Protein AF-A0A660RSE5-F1 (afdb_monomer_lite)

pLDDT: mean 87.35, std 15.1, range [42.31, 98.38]

Structure (mmCIF, N/CA/C/O backbone):
data_AF-A0A660RSE5-F1
#
_entry.id   AF-A0A660RSE5-F1
#
loop_
_atom_site.group_PDB
_atom_site.id
_atom_site.type_symbol
_atom_site.label_atom_id
_atom_site.label_alt_id
_atom_site.label_comp_id
_atom_site.label_asym_id
_atom_site.label_entity_id
_atom_site.label_seq_id
_atom_site.pdbx_PDB_ins_code
_atom_site.Cartn_x
_atom_site.Cartn_y
_atom_site.Cartn_z
_atom_site.occupancy
_atom_site.B_iso_or_equiv
_atom_site.auth_seq_id
_atom_site.auth_comp_id
_atom_site.auth_asym_id
_atom_site.auth_atom_id
_atom_site.pdbx_PDB_model_num
ATOM 1 N N . MET A 1 1 ? 10.593 19.490 15.662 1.00 42.31 1 MET A N 1
ATOM 2 C CA . MET A 1 1 ? 10.364 19.143 14.241 1.00 42.31 1 MET A CA 1
ATOM 3 C C . MET A 1 1 ? 9.464 17.912 14.202 1.00 42.31 1 MET A C 1
ATOM 5 O O . MET A 1 1 ? 9.892 16.876 14.690 1.00 42.31 1 MET A O 1
ATOM 9 N N . LYS A 1 2 ? 8.204 18.006 13.747 1.00 52.62 2 LYS A N 1
ATOM 10 C CA . LYS A 1 2 ? 7.375 16.798 13.558 1.00 52.62 2 LYS A CA 1
ATOM 11 C C . LYS A 1 2 ? 7.971 16.015 12.385 1.00 52.62 2 LYS A C 1
ATOM 13 O O . LYS A 1 2 ? 8.063 16.561 11.292 1.00 52.62 2 LYS A O 1
ATOM 18 N N . SER A 1 3 ? 8.421 14.787 12.638 1.00 64.69 3 SER A N 1
ATOM 19 C CA . SER A 1 3 ? 8.895 13.870 11.596 1.00 64.69 3 SER A CA 1
ATOM 20 C C . SER A 1 3 ? 7.813 13.704 10.521 1.00 64.69 3 SER A C 1
ATOM 22 O O . SER A 1 3 ? 6.642 13.491 10.852 1.00 64.69 3 SER A O 1
ATOM 24 N N . LEU A 1 4 ? 8.188 13.842 9.246 1.00 78.38 4 LEU A N 1
ATOM 25 C CA . LEU A 1 4 ? 7.308 13.557 8.113 1.00 78.38 4 LEU A CA 1
ATOM 26 C C . LEU A 1 4 ? 7.033 12.051 8.085 1.00 78.38 4 LEU A C 1
ATOM 28 O O . LEU A 1 4 ? 7.893 11.259 7.712 1.00 78.38 4 LEU A O 1
ATOM 32 N N . LYS A 1 5 ? 5.823 11.665 8.489 1.00 83.12 5 LYS A N 1
ATOM 33 C CA . LYS A 1 5 ? 5.354 10.278 8.445 1.00 83.12 5 LYS A CA 1
ATOM 34 C C . LYS A 1 5 ? 5.165 9.848 6.990 1.00 83.12 5 LYS A C 1
ATOM 36 O O . LYS A 1 5 ? 4.399 10.489 6.269 1.00 83.12 5 LYS A O 1
ATOM 41 N N . ARG A 1 6 ? 5.826 8.772 6.554 1.00 90.06 6 ARG A N 1
ATOM 42 C CA . ARG A 1 6 ? 5.631 8.204 5.212 1.00 90.06 6 ARG A CA 1
ATOM 43 C C . ARG A 1 6 ? 4.677 7.023 5.277 1.00 90.06 6 ARG A C 1
ATOM 45 O O . ARG A 1 6 ? 4.570 6.335 6.286 1.00 90.06 6 ARG A O 1
ATOM 52 N N . ILE A 1 7 ? 4.021 6.736 4.157 1.00 90.81 7 ILE A N 1
ATOM 53 C CA . ILE A 1 7 ? 3.036 5.649 4.068 1.00 90.81 7 ILE A CA 1
ATOM 54 C C . ILE A 1 7 ? 3.626 4.260 4.361 1.00 90.81 7 ILE A C 1
ATOM 56 O O . ILE A 1 7 ? 2.915 3.377 4.823 1.00 90.81 7 ILE A O 1
ATOM 60 N N . PHE A 1 8 ? 4.924 4.052 4.129 1.00 92.19 8 PHE A N 1
ATOM 61 C CA . PHE A 1 8 ? 5.590 2.785 4.445 1.00 92.19 8 PHE A CA 1
ATOM 62 C C . PHE A 1 8 ? 6.058 2.664 5.893 1.00 92.19 8 PHE A C 1
ATOM 64 O O . PHE A 1 8 ? 6.440 1.561 6.268 1.00 92.19 8 PHE A O 1
ATOM 71 N N . ASP A 1 9 ? 5.994 3.747 6.671 1.00 93.00 9 ASP A N 1
ATOM 72 C CA . ASP A 1 9 ? 6.241 3.730 8.117 1.00 93.00 9 ASP A CA 1
ATOM 73 C C . ASP A 1 9 ? 4.949 3.329 8.881 1.00 93.00 9 ASP A C 1
ATOM 75 O O . ASP A 1 9 ? 4.870 3.369 10.103 1.00 93.00 9 ASP A O 1
ATOM 79 N N . P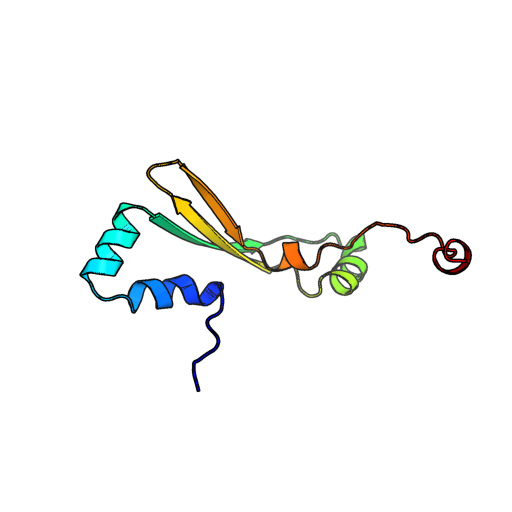HE A 1 10 ? 3.875 2.977 8.157 1.00 93.50 10 PHE A N 1
ATOM 80 C CA . PHE A 1 10 ? 2.571 2.617 8.720 1.00 93.50 10 PHE A CA 1
ATOM 81 C C . PHE A 1 10 ? 2.608 1.501 9.781 1.00 93.50 10 PHE A C 1
ATOM 83 O O . PHE A 1 10 ? 1.903 1.650 10.779 1.00 93.50 10 PHE A O 1
ATOM 90 N N . PRO A 1 11 ? 3.392 0.412 9.635 1.00 92.94 11 PRO A N 1
ATOM 91 C CA . PRO A 1 11 ? 3.506 -0.594 10.690 1.00 92.94 11 PRO A CA 1
ATOM 92 C C . PRO A 1 11 ? 3.996 -0.001 12.014 1.00 92.94 11 PRO A C 1
ATOM 94 O O . PRO A 1 11 ? 3.421 -0.273 13.066 1.00 92.94 11 PRO A O 1
ATOM 97 N N . GLU A 1 12 ? 5.025 0.842 11.959 1.00 94.62 12 GLU A N 1
ATOM 98 C CA . GLU A 1 12 ? 5.593 1.528 13.115 1.00 94.62 12 GLU A CA 1
ATOM 99 C C . GLU A 1 12 ? 4.559 2.477 13.724 1.00 94.62 12 GLU A C 1
ATOM 101 O O . GLU A 1 12 ? 4.325 2.442 14.929 1.00 94.62 12 GLU A O 1
ATOM 106 N N . LEU A 1 13 ? 3.841 3.228 12.884 1.00 93.88 13 LEU A N 1
ATOM 107 C CA . LEU A 1 13 ? 2.775 4.126 13.328 1.00 93.88 13 LEU A CA 1
ATOM 108 C C . LEU A 1 13 ? 1.639 3.403 14.055 1.00 93.88 13 LEU A C 1
ATOM 110 O O . LEU A 1 13 ? 1.097 3.953 15.009 1.00 93.88 13 LEU A O 1
ATOM 114 N N . VAL A 1 14 ? 1.264 2.197 13.616 1.00 94.50 14 VAL A N 1
ATOM 115 C CA . VAL A 1 14 ? 0.253 1.377 14.303 1.00 94.50 14 VAL A CA 1
ATOM 116 C C . VAL A 1 14 ? 0.800 0.833 15.623 1.00 94.50 14 VAL A C 1
ATOM 118 O O . VAL A 1 14 ? 0.067 0.778 16.610 1.00 94.50 14 VAL A O 1
ATOM 121 N N . ASN A 1 15 ? 2.077 0.452 15.670 1.00 93.69 15 ASN A N 1
ATOM 122 C CA . ASN A 1 15 ? 2.712 -0.061 16.885 1.00 93.69 15 ASN A CA 1
ATOM 123 C C . ASN A 1 15 ? 2.885 1.018 17.965 1.00 93.69 15 ASN A C 1
ATOM 125 O O . ASN A 1 15 ? 2.706 0.717 19.145 1.00 93.69 15 ASN A O 1
ATOM 129 N N . GLU A 1 16 ? 3.171 2.258 17.562 1.00 95.81 16 GLU A N 1
ATOM 130 C CA . GLU A 1 16 ? 3.283 3.440 18.430 1.00 95.81 16 GLU A CA 1
ATOM 131 C C . GLU A 1 16 ? 1.942 3.909 19.018 1.00 95.81 16 GLU A C 1
ATOM 133 O O . GLU A 1 16 ? 1.932 4.731 19.938 1.00 95.81 16 GLU A O 1
ATOM 138 N N . LEU A 1 17 ? 0.804 3.413 18.514 1.00 96.31 17 LEU A N 1
ATOM 139 C CA . LEU A 1 17 ? -0.498 3.720 19.103 1.00 96.31 17 LEU A CA 1
ATOM 140 C C . LEU A 1 17 ? -0.567 3.203 20.548 1.00 96.31 17 LEU A C 1
ATOM 142 O O . LEU A 1 17 ? -0.076 2.100 20.832 1.00 96.31 17 LEU A O 1
ATOM 146 N N . PRO A 1 18 ? -1.243 3.934 21.455 1.00 97.88 18 PRO A N 1
ATOM 147 C CA . PRO A 1 18 ? -1.546 3.384 22.761 1.00 97.88 18 PRO A CA 1
ATOM 148 C C . PRO A 1 18 ? -2.399 2.119 22.612 1.00 97.88 18 PRO A C 1
ATOM 150 O O . PRO A 1 18 ? -3.079 1.894 21.606 1.00 97.88 18 PRO A O 1
ATOM 153 N N . GLU A 1 19 ? -2.314 1.239 23.607 1.00 97.62 19 GLU A N 1
ATOM 154 C CA . GLU A 1 19 ? -2.823 -0.130 23.500 1.00 97.62 19 GLU A CA 1
ATOM 155 C C . GLU A 1 19 ? -4.307 -0.186 23.112 1.00 97.62 19 GLU A C 1
ATOM 157 O O . GLU A 1 19 ? -4.701 -0.986 22.261 1.00 97.62 19 GLU A O 1
ATOM 162 N N . LYS A 1 20 ? -5.125 0.701 23.685 1.00 97.94 20 LYS A N 1
ATOM 163 C CA . LYS A 1 20 ? -6.562 0.774 23.413 1.00 97.94 20 LYS A CA 1
ATOM 164 C C . LYS A 1 20 ? -6.844 1.101 21.945 1.00 97.94 20 LYS A C 1
ATOM 166 O O . LYS A 1 20 ? -7.668 0.436 21.316 1.00 97.94 20 LYS A O 1
ATOM 171 N N . GLU A 1 21 ? -6.163 2.096 21.390 1.00 98.00 21 GLU A N 1
ATOM 172 C CA . GLU A 1 21 ? -6.293 2.520 19.998 1.00 98.00 21 GLU A CA 1
ATOM 173 C C . GLU A 1 21 ? -5.744 1.462 19.044 1.00 98.00 21 GLU A C 1
ATOM 175 O O . GLU A 1 21 ? -6.383 1.161 18.035 1.00 98.00 21 GLU A O 1
ATOM 180 N N . ARG A 1 22 ? -4.605 0.843 19.376 1.00 97.56 22 ARG A N 1
ATOM 181 C CA . ARG A 1 22 ? -4.033 -0.253 18.586 1.00 97.56 22 ARG A CA 1
ATOM 182 C C . ARG A 1 22 ? -4.988 -1.442 18.522 1.00 97.56 22 ARG A C 1
ATOM 184 O O . ARG A 1 22 ? -5.220 -1.970 17.439 1.00 97.56 22 ARG A O 1
ATOM 191 N N . ASN A 1 23 ? -5.593 -1.821 19.647 1.00 97.38 23 ASN A N 1
ATOM 192 C CA . ASN A 1 23 ? -6.585 -2.897 19.713 1.00 97.38 23 ASN A CA 1
ATOM 193 C C . ASN A 1 23 ? -7.856 -2.560 18.921 1.00 97.38 23 ASN A C 1
ATOM 195 O O . ASN A 1 23 ? -8.415 -3.423 18.241 1.00 97.38 23 ASN A O 1
ATOM 199 N N . LEU A 1 24 ? -8.315 -1.305 18.966 1.00 97.44 24 LEU A N 1
ATOM 200 C CA . LEU A 1 24 ? -9.442 -0.858 18.147 1.00 97.44 24 LEU A CA 1
ATOM 201 C C . LEU A 1 24 ? -9.104 -0.933 16.651 1.00 97.44 24 LEU A C 1
ATOM 203 O O . LEU A 1 24 ? -9.896 -1.457 15.865 1.00 97.44 24 LEU A O 1
ATOM 207 N N . PHE A 1 25 ? -7.916 -0.461 16.268 1.00 97.38 25 PHE A N 1
ATOM 208 C CA . PHE A 1 25 ? -7.436 -0.513 14.893 1.00 97.38 25 PHE A CA 1
ATOM 209 C C . PHE A 1 25 ? -7.360 -1.954 14.388 1.00 97.38 25 PHE A C 1
ATOM 211 O O . PHE A 1 25 ? -7.985 -2.267 13.379 1.00 97.38 25 PHE A O 1
ATOM 218 N N . THR A 1 26 ? -6.673 -2.853 15.099 1.00 96.31 26 THR A N 1
ATOM 219 C CA . THR A 1 26 ? -6.500 -4.252 14.671 1.00 96.31 26 THR A CA 1
ATOM 220 C C . THR A 1 26 ? -7.801 -5.049 14.701 1.00 96.31 26 THR A C 1
ATOM 222 O O . THR A 1 26 ? -7.898 -6.080 14.037 1.00 96.31 26 THR A O 1
ATOM 225 N N . ARG A 1 27 ? -8.843 -4.592 15.409 1.00 97.31 27 ARG A N 1
ATOM 226 C CA . ARG A 1 27 ? -10.188 -5.185 15.347 1.00 97.31 27 ARG A CA 1
ATOM 227 C C . ARG A 1 27 ? -10.903 -4.879 14.030 1.00 97.31 27 ARG A C 1
ATOM 229 O O . ARG A 1 27 ? -11.566 -5.770 13.505 1.00 97.31 27 ARG A O 1
ATOM 236 N N . ILE A 1 28 ? -10.743 -3.671 13.490 1.00 97.94 28 ILE A N 1
ATOM 237 C CA . ILE A 1 28 ? -11.449 -3.201 12.284 1.00 97.94 28 ILE A CA 1
ATOM 238 C C . ILE A 1 28 ? -10.601 -3.402 11.027 1.00 97.94 28 ILE A C 1
ATOM 240 O O . ILE A 1 28 ? -11.114 -3.837 10.001 1.00 97.94 28 ILE A O 1
ATOM 244 N N . TYR A 1 29 ? -9.303 -3.139 11.107 1.00 98.00 29 TYR A N 1
ATOM 245 C CA . TYR A 1 29 ? -8.394 -3.134 9.972 1.00 98.00 29 TYR A CA 1
ATOM 246 C C . TYR A 1 29 ? -7.364 -4.257 10.055 1.00 98.00 29 TYR A C 1
ATOM 248 O O . TYR A 1 29 ? -6.986 -4.728 11.127 1.00 98.00 29 TYR A O 1
ATOM 256 N N . ASN A 1 30 ? -6.903 -4.679 8.885 1.00 97.12 30 ASN A N 1
ATOM 257 C CA . ASN A 1 30 ? -5.688 -5.457 8.701 1.00 97.12 30 ASN A CA 1
ATOM 258 C C . ASN A 1 30 ? -4.819 -4.753 7.655 1.00 97.12 30 ASN A C 1
ATOM 260 O O . ASN A 1 30 ? -5.339 -4.034 6.801 1.00 97.12 30 ASN A O 1
ATOM 264 N N . PHE A 1 31 ? -3.511 -4.969 7.682 1.00 97.12 31 PHE A N 1
ATOM 265 C CA . PHE A 1 31 ? -2.627 -4.484 6.633 1.00 97.12 31 PHE A CA 1
ATOM 266 C C . PHE A 1 31 ? -1.500 -5.474 6.372 1.00 97.12 31 PHE A C 1
ATOM 268 O O . PHE A 1 31 ? -1.160 -6.295 7.219 1.00 97.12 31 PHE A O 1
ATOM 275 N N . TYR A 1 32 ? -0.903 -5.376 5.191 1.00 96.31 32 TYR A N 1
ATOM 276 C CA . TYR A 1 32 ? 0.341 -6.068 4.888 1.00 96.31 32 TYR A CA 1
ATOM 277 C C . TYR A 1 32 ? 1.220 -5.219 3.980 1.00 96.31 32 TYR A C 1
ATOM 279 O O . TYR A 1 32 ? 0.734 -4.388 3.205 1.00 96.31 32 TYR A O 1
ATOM 287 N N . ILE A 1 33 ? 2.524 -5.467 4.076 1.00 96.44 33 ILE A N 1
ATOM 288 C CA . ILE A 1 33 ? 3.530 -4.933 3.166 1.00 96.44 33 ILE A CA 1
ATOM 289 C C . ILE A 1 33 ? 4.102 -6.094 2.365 1.00 96.44 33 ILE A C 1
ATOM 291 O O . ILE A 1 33 ? 4.401 -7.150 2.914 1.00 96.44 33 ILE A O 1
ATOM 295 N N . MET A 1 34 ? 4.261 -5.888 1.064 1.00 95.69 34 MET A N 1
ATOM 296 C CA . MET A 1 34 ? 4.869 -6.851 0.157 1.00 95.69 34 MET A CA 1
ATOM 297 C C . MET A 1 34 ? 5.826 -6.133 -0.789 1.00 95.69 34 MET A C 1
ATOM 299 O O . MET A 1 34 ? 5.550 -5.011 -1.213 1.00 95.69 34 MET A O 1
ATOM 303 N N . THR A 1 35 ? 6.921 -6.796 -1.152 1.00 95.56 35 THR A N 1
ATOM 304 C CA . THR A 1 35 ? 7.791 -6.358 -2.246 1.00 95.56 35 THR A CA 1
ATOM 305 C C . THR A 1 35 ? 7.512 -7.223 -3.468 1.00 95.56 35 THR A C 1
ATOM 307 O O . THR A 1 35 ? 7.845 -8.406 -3.482 1.00 95.56 35 THR A O 1
ATOM 310 N N . GLY A 1 36 ? 6.868 -6.647 -4.482 1.00 93.94 36 GLY A N 1
ATOM 311 C CA . GLY A 1 36 ? 6.677 -7.291 -5.779 1.00 93.94 36 GLY A CA 1
ATOM 312 C C . GLY A 1 36 ? 7.948 -7.208 -6.618 1.00 93.94 36 GLY A C 1
ATOM 313 O O . GLY A 1 36 ? 8.648 -6.197 -6.567 1.00 93.94 36 GLY A O 1
ATOM 314 N N . LYS A 1 37 ? 8.227 -8.260 -7.393 1.00 95.06 37 LYS A N 1
ATOM 315 C CA . LYS A 1 37 ? 9.320 -8.292 -8.369 1.00 95.06 37 LYS A CA 1
ATOM 316 C C . LYS A 1 37 ? 8.758 -8.433 -9.778 1.00 95.06 37 LYS A C 1
ATOM 318 O O . LYS A 1 37 ? 7.913 -9.292 -10.021 1.00 95.06 37 LYS A O 1
ATOM 323 N N . LEU A 1 38 ? 9.227 -7.591 -10.685 1.00 93.56 38 LEU A N 1
ATOM 324 C CA . LEU A 1 38 ? 8.898 -7.592 -12.104 1.00 93.56 38 LEU A CA 1
ATOM 325 C C . LEU A 1 38 ? 10.198 -7.704 -12.895 1.00 93.56 38 LEU A C 1
ATOM 327 O O . LEU A 1 38 ? 11.112 -6.924 -12.666 1.00 93.56 38 LEU A O 1
ATOM 331 N N . GLN A 1 39 ? 10.260 -8.634 -13.842 1.00 95.12 39 GLN A N 1
ATOM 332 C CA . GLN A 1 39 ? 11.371 -8.725 -14.782 1.00 95.12 39 GLN A CA 1
ATOM 333 C C . GLN A 1 39 ? 11.011 -7.964 -16.058 1.00 95.12 39 GLN A C 1
ATOM 335 O O . GLN A 1 39 ? 10.080 -8.343 -16.771 1.00 95.12 39 GLN A O 1
ATOM 340 N N . ILE A 1 40 ? 11.744 -6.892 -16.353 1.00 95.25 40 ILE A N 1
ATOM 341 C CA . ILE A 1 40 ? 11.489 -6.073 -17.539 1.00 95.25 40 ILE A CA 1
ATOM 342 C C . ILE A 1 40 ? 12.201 -6.699 -18.751 1.00 95.25 40 ILE A C 1
ATOM 344 O O . ILE A 1 40 ? 13.408 -6.969 -18.685 1.00 95.25 40 ILE A O 1
ATOM 348 N N . PRO A 1 41 ? 11.501 -6.912 -19.885 1.00 96.25 41 PRO A N 1
ATOM 349 C CA . PRO A 1 41 ? 12.132 -7.364 -21.121 1.00 96.25 41 PRO A CA 1
ATOM 350 C C . PRO A 1 41 ? 13.285 -6.444 -21.532 1.00 96.25 41 PRO A C 1
ATOM 352 O O . PRO A 1 41 ? 13.179 -5.224 -21.415 1.00 96.25 41 PRO A O 1
ATOM 355 N N . ASN A 1 42 ? 14.375 -7.005 -22.065 1.00 95.50 42 ASN A N 1
ATOM 356 C CA . ASN A 1 42 ? 15.566 -6.221 -22.428 1.00 95.50 42 ASN A CA 1
ATOM 357 C C . ASN A 1 42 ? 15.248 -5.050 -23.371 1.00 95.50 42 ASN A C 1
ATOM 359 O O . ASN A 1 42 ? 15.813 -3.971 -23.216 1.00 95.50 42 ASN A O 1
ATOM 363 N N . THR A 1 43 ? 14.298 -5.239 -24.288 1.00 97.19 43 THR A N 1
ATOM 364 C CA . THR A 1 43 ? 13.826 -4.211 -25.227 1.00 97.19 43 THR A CA 1
ATOM 365 C C . THR A 1 43 ? 13.146 -3.019 -24.547 1.00 97.19 43 THR A C 1
ATOM 367 O O . THR A 1 43 ? 13.111 -1.937 -25.122 1.00 97.19 43 THR A O 1
ATOM 370 N N . LEU A 1 44 ? 12.633 -3.189 -23.324 1.00 95.31 44 LEU A N 1
ATOM 371 C CA . LEU A 1 44 ? 11.894 -2.167 -22.576 1.00 95.31 44 LEU A CA 1
ATOM 372 C C . LEU A 1 44 ? 12.683 -1.574 -21.404 1.00 95.31 44 LEU A C 1
ATOM 374 O O . LEU A 1 44 ? 12.229 -0.596 -20.814 1.00 95.31 44 LEU A O 1
ATOM 378 N N . LYS A 1 45 ? 13.862 -2.114 -21.062 1.00 94.44 45 LYS A N 1
ATOM 379 C CA . LYS A 1 45 ? 14.639 -1.675 -19.887 1.00 94.44 45 LYS A CA 1
ATOM 380 C C . LYS A 1 45 ? 14.961 -0.183 -19.905 1.00 94.44 45 LYS A C 1
ATOM 382 O O . LYS A 1 45 ? 14.755 0.489 -18.899 1.00 94.44 45 LYS A O 1
ATOM 387 N N . ASN A 1 46 ? 15.433 0.337 -21.039 1.00 94.31 46 ASN A N 1
ATOM 388 C CA . ASN A 1 46 ? 15.806 1.749 -21.155 1.00 94.31 46 ASN A CA 1
ATOM 389 C C . ASN A 1 46 ? 14.586 2.665 -21.014 1.00 94.31 46 ASN A C 1
ATOM 391 O O . ASN A 1 46 ? 14.611 3.588 -20.206 1.00 94.31 46 ASN A O 1
ATOM 395 N N . TRP A 1 47 ? 13.503 2.354 -21.730 1.00 92.25 47 TRP A N 1
ATOM 396 C CA . TRP A 1 47 ? 12.253 3.109 -21.650 1.00 92.25 47 TRP A CA 1
ATOM 397 C C . TRP A 1 47 ? 11.666 3.090 -20.231 1.00 92.25 47 TRP A C 1
ATOM 399 O O . TRP A 1 47 ? 11.319 4.133 -19.682 1.00 92.25 47 TRP A O 1
ATOM 409 N N . ALA A 1 48 ? 11.614 1.918 -19.592 1.00 92.56 48 ALA A N 1
ATOM 410 C CA . ALA A 1 48 ? 11.084 1.783 -18.240 1.00 92.56 48 ALA A CA 1
ATOM 411 C C . ALA A 1 48 ? 11.942 2.533 -17.211 1.00 92.56 48 ALA A C 1
ATOM 413 O O . ALA A 1 48 ? 11.398 3.194 -16.329 1.00 92.56 48 ALA A O 1
ATOM 414 N N . LYS A 1 49 ? 13.273 2.489 -17.349 1.00 92.00 49 LYS A N 1
ATOM 415 C CA . LYS A 1 49 ? 14.191 3.245 -16.490 1.00 92.00 49 LYS A CA 1
ATOM 416 C C . LYS A 1 49 ? 14.028 4.754 -16.668 1.00 92.00 49 LYS A C 1
ATOM 418 O O . LYS A 1 49 ? 14.041 5.468 -15.672 1.00 92.00 49 LYS A O 1
ATOM 423 N N . GLU A 1 50 ? 13.853 5.235 -17.896 1.00 90.81 50 GLU A N 1
ATOM 424 C CA . GLU A 1 50 ? 13.614 6.656 -18.169 1.00 90.81 50 GLU A CA 1
ATOM 425 C C . GLU A 1 50 ? 12.301 7.138 -17.537 1.00 90.81 50 GLU A C 1
ATOM 427 O O . GLU A 1 50 ? 12.273 8.181 -16.890 1.00 90.81 50 GLU A O 1
ATOM 432 N N . LYS A 1 51 ? 11.213 6.371 -17.685 1.00 88.56 51 LYS A N 1
ATOM 433 C CA . LYS A 1 51 ? 9.883 6.787 -17.209 1.00 88.56 51 LYS A CA 1
ATOM 434 C C . LYS A 1 51 ? 9.660 6.563 -15.719 1.00 88.56 51 LYS A C 1
ATOM 436 O O . LYS A 1 51 ? 9.024 7.383 -15.063 1.00 88.56 51 LYS A O 1
ATOM 441 N N . PHE A 1 52 ? 10.162 5.460 -15.180 1.00 89.81 52 PHE A N 1
ATOM 442 C CA . PHE A 1 52 ? 9.817 5.003 -13.836 1.00 89.81 52 PHE A CA 1
ATOM 443 C C . PHE A 1 52 ? 11.016 4.881 -12.892 1.00 89.81 52 PHE A C 1
ATOM 445 O O . PHE A 1 52 ? 10.828 4.686 -11.687 1.00 89.81 52 PHE A O 1
ATOM 452 N N . GLY A 1 53 ? 12.241 4.999 -13.408 1.00 89.88 53 GLY A N 1
ATOM 453 C CA . GLY A 1 53 ? 13.453 4.665 -12.670 1.00 89.88 53 GLY A CA 1
ATOM 454 C C . GLY A 1 53 ? 13.563 3.162 -12.407 1.00 89.88 53 GLY A C 1
ATOM 455 O O . GLY A 1 53 ? 13.106 2.325 -13.189 1.00 89.88 53 GLY A O 1
ATOM 456 N N . ASN A 1 54 ? 14.174 2.806 -11.278 1.00 89.38 54 ASN A N 1
ATOM 457 C CA . ASN A 1 54 ? 14.281 1.416 -10.840 1.00 89.38 54 ASN A CA 1
ATOM 458 C C . ASN A 1 54 ? 12.911 0.928 -10.336 1.00 89.38 54 ASN A C 1
ATOM 460 O O . ASN A 1 54 ? 12.537 1.203 -9.200 1.00 89.38 54 ASN A O 1
ATOM 464 N N . CYS A 1 55 ? 12.159 0.230 -11.193 1.00 93.06 55 CYS A N 1
ATOM 465 C CA . CYS A 1 55 ? 10.778 -0.200 -10.925 1.00 93.06 55 CYS A CA 1
ATOM 466 C C . CYS A 1 55 ? 10.571 -1.725 -10.897 1.00 93.06 55 CYS A C 1
ATOM 468 O O . CYS A 1 55 ? 9.439 -2.193 -10.749 1.00 93.06 55 CYS A O 1
ATOM 470 N N . GLU A 1 56 ? 11.646 -2.508 -11.028 1.00 94.75 56 GLU A N 1
ATOM 471 C CA . GLU A 1 56 ? 11.578 -3.973 -10.950 1.00 94.75 56 GLU A CA 1
ATOM 472 C C . GLU A 1 56 ? 11.220 -4.454 -9.541 1.00 94.75 56 GLU A C 1
ATOM 474 O O . GLU A 1 56 ? 10.474 -5.418 -9.406 1.00 94.75 56 GLU A O 1
ATOM 479 N N . GLU A 1 57 ? 11.670 -3.756 -8.49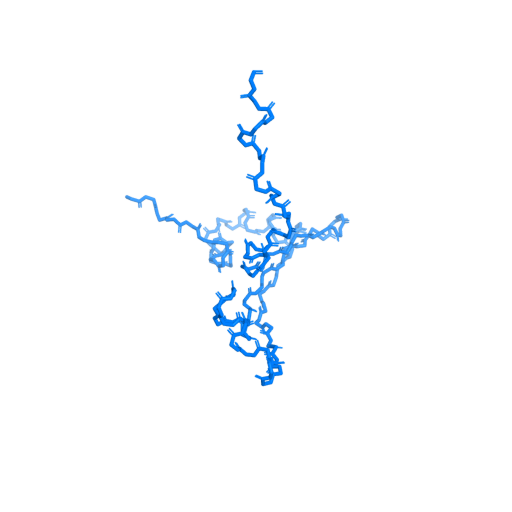6 1.00 95.19 57 GLU A N 1
ATOM 480 C CA . GLU A 1 57 ? 11.275 -4.023 -7.112 1.00 95.19 57 GLU A CA 1
ATOM 481 C C . GLU A 1 57 ? 10.300 -2.952 -6.621 1.00 95.19 57 GLU A C 1
ATOM 483 O O . GLU A 1 57 ? 10.598 -1.759 -6.629 1.00 95.19 57 GLU A O 1
ATOM 488 N N . GLN A 1 58 ? 9.111 -3.375 -6.196 1.00 93.94 58 GLN A N 1
ATOM 489 C CA . GLN A 1 58 ? 8.023 -2.470 -5.832 1.00 93.94 58 GLN A CA 1
ATOM 490 C C . GLN A 1 58 ? 7.536 -2.783 -4.428 1.00 93.94 58 GLN A C 1
ATOM 492 O O . GLN A 1 58 ? 6.926 -3.828 -4.198 1.00 93.94 58 GLN A O 1
ATOM 497 N N . LYS A 1 59 ? 7.759 -1.860 -3.491 1.00 93.62 59 LYS A N 1
ATOM 498 C CA . LYS A 1 59 ? 7.161 -1.942 -2.159 1.00 93.62 59 LYS A CA 1
ATOM 499 C C . LYS A 1 59 ? 5.695 -1.525 -2.252 1.00 93.62 59 LYS A C 1
ATOM 501 O O . LYS A 1 59 ? 5.360 -0.478 -2.803 1.00 93.62 59 LYS A O 1
ATOM 506 N N . ILE A 1 60 ? 4.819 -2.363 -1.725 1.00 95.50 60 ILE A N 1
ATOM 507 C CA . ILE A 1 60 ? 3.372 -2.197 -1.777 1.00 95.50 60 ILE A CA 1
ATOM 508 C C . ILE A 1 60 ? 2.847 -2.351 -0.361 1.00 95.50 60 ILE A C 1
ATOM 510 O O . ILE A 1 60 ? 3.216 -3.296 0.333 1.00 95.50 60 ILE A O 1
ATOM 514 N N . ILE A 1 61 ? 1.970 -1.445 0.055 1.00 96.25 61 ILE A N 1
ATOM 515 C CA . ILE A 1 61 ? 1.191 -1.598 1.282 1.00 96.25 61 ILE A CA 1
ATOM 516 C C . ILE A 1 61 ? -0.286 -1.669 0.923 1.00 96.25 61 ILE A C 1
ATOM 518 O O . ILE A 1 61 ? -0.780 -0.873 0.122 1.00 96.25 61 ILE A O 1
ATOM 522 N N . ARG A 1 62 ? -0.993 -2.633 1.512 1.00 97.06 62 ARG A N 1
ATOM 523 C CA . ARG A 1 62 ? -2.448 -2.739 1.414 1.00 97.06 62 ARG A CA 1
ATOM 524 C C . ARG A 1 62 ? -3.053 -2.676 2.803 1.00 97.06 62 ARG A C 1
ATOM 526 O O . ARG A 1 62 ? -2.605 -3.387 3.696 1.00 97.06 62 ARG A O 1
ATOM 533 N N . ILE A 1 63 ? -4.088 -1.857 2.948 1.00 97.50 63 ILE A N 1
ATOM 534 C CA . ILE A 1 63 ? -4.901 -1.727 4.157 1.00 97.50 63 ILE A CA 1
ATOM 535 C C . ILE A 1 63 ? -6.303 -2.219 3.815 1.00 97.50 63 ILE A C 1
ATOM 537 O O . ILE A 1 63 ? -6.849 -1.870 2.769 1.00 97.50 63 ILE A O 1
ATOM 541 N N . ILE A 1 64 ? -6.862 -3.058 4.675 1.00 98.31 64 ILE A N 1
ATOM 542 C CA . ILE A 1 64 ? -8.115 -3.776 4.461 1.00 98.31 64 ILE A CA 1
ATOM 543 C C . ILE A 1 64 ? -9.024 -3.481 5.644 1.00 98.31 64 ILE A C 1
ATOM 545 O O . ILE A 1 64 ? -8.623 -3.693 6.788 1.00 98.31 64 ILE A O 1
ATOM 549 N N . ASN A 1 65 ? -10.246 -3.037 5.376 1.00 98.38 65 ASN A N 1
ATOM 550 C CA . ASN A 1 65 ? -11.308 -3.030 6.368 1.00 98.38 65 ASN A CA 1
ATOM 551 C C . ASN A 1 65 ? -11.899 -4.445 6.447 1.00 98.38 65 ASN A C 1
ATOM 553 O O . ASN A 1 65 ? -12.435 -4.958 5.470 1.00 98.38 65 ASN A O 1
ATOM 557 N N . LYS A 1 66 ? -11.792 -5.096 7.604 1.00 97.75 66 LYS A N 1
ATOM 558 C CA . LYS A 1 66 ? -12.277 -6.469 7.810 1.00 97.75 66 LYS A CA 1
ATOM 559 C C . LYS A 1 66 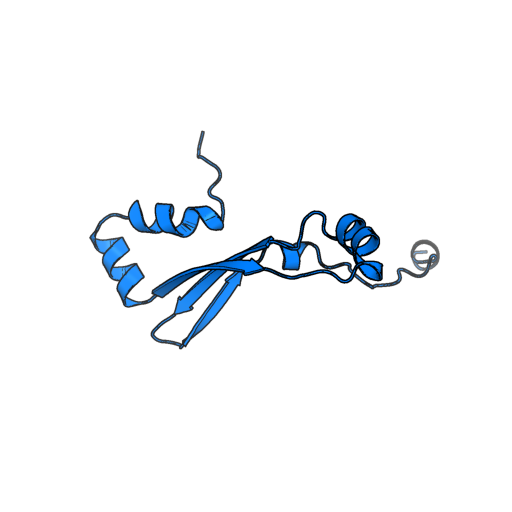? -13.800 -6.571 7.892 1.00 97.75 66 LYS A C 1
ATOM 561 O O . LYS A 1 66 ? -14.320 -7.676 7.816 1.00 97.75 66 LYS A O 1
ATOM 566 N N . ILE A 1 67 ? -14.490 -5.449 8.095 1.00 98.00 67 ILE A N 1
ATOM 567 C CA . ILE A 1 67 ? -15.944 -5.387 8.268 1.00 98.00 67 ILE A CA 1
ATOM 568 C C . ILE A 1 67 ? -16.631 -5.128 6.926 1.00 98.00 67 ILE A C 1
ATOM 570 O O . ILE A 1 67 ? -17.591 -5.813 6.594 1.00 98.00 67 ILE A O 1
ATOM 574 N N . THR A 1 68 ? -16.130 -4.161 6.148 1.00 98.06 68 THR A N 1
ATOM 575 C CA . THR A 1 68 ? -16.691 -3.826 4.824 1.00 98.06 68 THR A CA 1
ATOM 576 C C . THR A 1 68 ? -16.047 -4.608 3.682 1.00 98.06 68 THR A C 1
ATOM 578 O O . THR A 1 68 ? -16.570 -4.605 2.573 1.00 98.06 68 THR A O 1
ATOM 581 N N . PHE A 1 69 ? -14.914 -5.272 3.936 1.00 97.38 69 PHE A N 1
ATOM 582 C CA . PHE A 1 69 ? -14.058 -5.940 2.943 1.00 97.38 69 PHE A CA 1
ATOM 583 C C . PHE A 1 69 ? -13.425 -5.010 1.899 1.00 97.38 69 PHE A C 1
ATOM 585 O O . PHE A 1 69 ? -12.708 -5.467 1.004 1.00 97.38 69 PHE A O 1
ATOM 592 N N . GLU A 1 70 ? -13.617 -3.701 2.035 1.00 98.31 70 GLU A N 1
ATOM 593 C CA . GLU A 1 70 ? -12.960 -2.706 1.202 1.00 98.31 70 GLU A CA 1
ATOM 594 C C . GLU A 1 70 ? -11.467 -2.628 1.523 1.00 98.31 70 GLU A C 1
ATOM 596 O O . GLU A 1 70 ? -11.002 -2.951 2.623 1.00 98.31 70 GLU A O 1
ATOM 601 N N . SER A 1 71 ? -10.685 -2.171 0.551 1.00 97.31 71 SER A N 1
ATOM 602 C CA . SER A 1 71 ? -9.251 -2.004 0.744 1.00 97.31 71 SER A CA 1
ATOM 603 C C . SER A 1 71 ? -8.685 -0.863 -0.070 1.00 97.31 71 SER A C 1
ATOM 605 O O . SER A 1 71 ? -9.102 -0.652 -1.209 1.00 97.31 71 SER A O 1
ATOM 607 N N . THR A 1 72 ? -7.620 -0.271 0.454 1.00 95.44 72 THR A N 1
ATOM 608 C CA . THR A 1 72 ? -6.782 0.687 -0.261 1.00 95.44 72 THR A CA 1
ATOM 609 C C . THR A 1 72 ? -5.381 0.116 -0.402 1.00 95.44 72 THR A C 1
ATOM 611 O O . THR A 1 72 ? -4.840 -0.486 0.526 1.00 95.44 72 THR A O 1
ATOM 614 N N . LEU A 1 73 ? -4.786 0.303 -1.577 1.00 94.81 73 LEU A N 1
ATOM 615 C CA . LEU A 1 73 ? -3.428 -0.126 -1.880 1.00 94.81 73 LEU A CA 1
ATOM 616 C C . LEU A 1 73 ? -2.604 1.074 -2.325 1.00 94.81 73 LEU A C 1
ATOM 618 O O . LEU A 1 73 ? -3.006 1.807 -3.229 1.00 94.81 73 LEU A O 1
ATOM 622 N N . PHE A 1 74 ? -1.424 1.219 -1.734 1.00 95.06 74 PHE A N 1
ATOM 623 C CA . PHE A 1 74 ? -0.421 2.174 -2.171 1.00 95.06 74 PHE A CA 1
ATOM 624 C C . PHE A 1 74 ? 0.758 1.441 -2.817 1.00 95.06 74 PHE A C 1
ATOM 626 O O . PHE A 1 74 ? 1.334 0.516 -2.244 1.00 95.06 74 PHE A O 1
ATOM 633 N N . ASN A 1 75 ? 1.110 1.888 -4.019 1.00 93.50 75 ASN A N 1
ATOM 634 C CA . ASN A 1 75 ? 2.325 1.533 -4.738 1.00 93.50 75 ASN A CA 1
ATOM 635 C C . ASN A 1 75 ? 2.849 2.831 -5.356 1.00 93.50 75 ASN A C 1
ATOM 637 O O . ASN A 1 75 ? 2.127 3.469 -6.127 1.00 93.50 75 ASN A O 1
ATOM 641 N N . GLU A 1 76 ? 4.083 3.206 -5.018 1.00 88.69 76 GLU A N 1
ATOM 642 C CA . GLU A 1 76 ? 4.717 4.452 -5.467 1.00 88.69 76 GLU A CA 1
ATOM 643 C C . GLU A 1 76 ? 4.685 4.595 -6.996 1.00 88.69 76 GLU A C 1
ATOM 645 O O . GLU A 1 76 ? 4.461 5.683 -7.524 1.00 88.69 76 GLU A O 1
ATOM 650 N N . LEU A 1 77 ? 4.807 3.479 -7.719 1.00 90.31 77 LEU A N 1
ATOM 651 C CA . LEU A 1 77 ? 4.805 3.460 -9.176 1.00 90.31 77 LEU A CA 1
ATOM 652 C C . LEU A 1 77 ? 3.496 4.000 -9.775 1.00 90.31 77 LEU A C 1
ATOM 654 O O . LEU A 1 77 ? 3.512 4.588 -10.854 1.00 90.31 77 LEU A O 1
ATOM 658 N N . ARG A 1 78 ? 2.353 3.859 -9.080 1.00 87.62 78 ARG A N 1
ATOM 659 C CA . ARG A 1 78 ? 1.057 4.367 -9.573 1.00 87.62 78 ARG A CA 1
ATOM 660 C C . ARG A 1 78 ? 1.026 5.893 -9.658 1.00 87.62 78 ARG A C 1
ATOM 662 O O . ARG A 1 78 ? 0.299 6.408 -10.500 1.00 87.62 78 ARG A O 1
ATOM 669 N N . ALA A 1 79 ? 1.810 6.588 -8.832 1.00 83.50 79 ALA A N 1
ATOM 670 C CA . ALA A 1 79 ? 1.941 8.042 -8.887 1.00 83.50 79 ALA A CA 1
ATOM 671 C C . ALA A 1 79 ? 2.824 8.514 -10.056 1.00 83.50 79 ALA A C 1
ATOM 673 O O . ALA A 1 79 ? 2.733 9.667 -10.457 1.00 83.50 79 ALA A O 1
ATOM 674 N N . LYS A 1 80 ? 3.653 7.625 -10.622 1.00 84.12 80 LYS A N 1
ATOM 675 C CA . LYS A 1 80 ? 4.562 7.914 -11.744 1.00 84.12 80 LYS A CA 1
ATOM 676 C C . LYS A 1 80 ? 3.973 7.542 -13.106 1.00 84.12 80 LYS A C 1
ATOM 678 O O . LYS A 1 80 ? 4.708 7.472 -14.086 1.00 84.12 80 LYS A O 1
ATOM 683 N N . ARG A 1 81 ? 2.671 7.239 -13.188 1.00 85.56 81 ARG A N 1
ATOM 684 C CA . ARG A 1 81 ? 2.038 6.915 -14.473 1.00 85.56 81 ARG A CA 1
ATOM 685 C C . ARG A 1 81 ? 2.162 8.112 -15.419 1.00 85.56 81 ARG A C 1
ATOM 687 O O . ARG A 1 81 ? 1.747 9.203 -15.029 1.00 85.56 81 ARG A O 1
ATOM 694 N N . PRO A 1 82 ? 2.682 7.914 -16.640 1.00 78.69 82 PRO A N 1
ATOM 695 C CA . PRO A 1 82 ? 2.633 8.939 -17.665 1.00 78.69 82 PRO A CA 1
ATOM 696 C C . PRO A 1 82 ? 1.183 9.357 -17.902 1.00 78.69 82 PRO A C 1
ATOM 698 O O . PRO A 1 82 ? 0.281 8.517 -17.944 1.00 78.69 82 PRO A O 1
ATOM 701 N N . ILE A 1 83 ? 0.961 10.659 -18.032 1.00 78.69 83 ILE A N 1
ATOM 702 C CA . ILE A 1 83 ? -0.306 11.183 -18.523 1.00 78.69 83 ILE A CA 1
ATOM 703 C C . ILE A 1 83 ? -0.185 11.176 -20.046 1.00 78.69 83 ILE A C 1
ATOM 705 O O . ILE A 1 83 ? 0.499 12.022 -20.611 1.00 78.69 83 ILE A O 1
ATOM 709 N N . ASP A 1 84 ? -0.836 10.218 -20.706 1.00 65.62 84 ASP A N 1
ATOM 710 C CA . ASP A 1 84 ? -0.833 10.084 -22.174 1.00 65.62 84 ASP A CA 1
ATOM 711 C C . ASP A 1 84 ? -1.695 11.145 -22.884 1.00 65.62 84 ASP A C 1
ATOM 713 O O . ASP A 1 84 ? -1.945 11.050 -24.088 1.00 65.62 84 ASP A O 1
ATOM 717 N N . ALA A 1 85 ? -2.173 12.165 -22.162 1.00 61.75 85 ALA A N 1
ATOM 718 C CA . ALA A 1 85 ? -2.850 13.291 -22.781 1.00 61.75 85 ALA A CA 1
ATOM 719 C C . ALA A 1 85 ? -1.845 14.009 -23.686 1.00 61.75 85 ALA A C 1
ATOM 721 O O . ALA A 1 85 ? -0.999 14.775 -23.225 1.00 61.75 85 ALA A O 1
ATOM 722 N N . LYS A 1 86 ? -1.951 13.748 -24.992 1.00 57.69 86 LYS A N 1
ATOM 723 C CA . LYS A 1 86 ? -1.394 14.618 -26.018 1.00 57.69 86 LYS A CA 1
ATOM 724 C C . LYS A 1 86 ? -2.044 15.977 -25.811 1.00 57.69 86 LYS A C 1
ATOM 726 O O . LYS A 1 86 ? -3.172 16.198 -26.241 1.00 57.69 86 LYS A O 1
ATOM 731 N N . VAL A 1 87 ? -1.349 16.876 -25.130 1.00 56.06 87 VAL A N 1
ATOM 732 C CA . VAL A 1 87 ? -1.590 18.294 -25.337 1.00 56.06 87 VAL A CA 1
ATOM 733 C C . VAL A 1 87 ? -1.197 18.523 -26.791 1.00 56.06 87 VAL A C 1
ATOM 735 O O . VAL A 1 87 ? -0.013 18.524 -27.116 1.00 56.06 87 VAL A O 1
ATOM 738 N N . SER A 1 88 ? -2.181 18.576 -27.692 1.00 55.50 88 SER A N 1
ATOM 739 C CA . SER A 1 88 ? -1.951 19.138 -29.020 1.00 55.50 88 SER A CA 1
ATOM 740 C C . SER A 1 88 ? -1.336 20.518 -28.811 1.00 55.50 88 SER A C 1
ATOM 742 O O . SER A 1 88 ? -1.812 21.256 -27.949 1.00 55.50 88 SER A O 1
ATOM 744 N N . GLU A 1 89 ? -0.288 20.840 -29.563 1.00 54.41 89 GLU A N 1
ATOM 745 C CA . GLU A 1 89 ? 0.591 22.008 -29.387 1.00 54.41 89 GLU A CA 1
ATOM 746 C C . GLU A 1 89 ? -0.104 23.391 -29.419 1.00 54.41 89 GLU A C 1
ATOM 748 O O . GLU A 1 89 ? 0.564 24.402 -29.251 1.00 54.41 89 GLU A O 1
ATOM 753 N N . ASP A 1 90 ? -1.435 23.461 -29.504 1.00 57.09 90 ASP A N 1
ATOM 754 C CA . ASP A 1 90 ? -2.212 24.691 -29.676 1.00 57.09 90 ASP A CA 1
ATOM 755 C C . ASP A 1 90 ? -3.187 25.018 -28.531 1.00 57.09 90 ASP A C 1
ATOM 757 O O . ASP A 1 90 ? -4.208 25.666 -28.740 1.00 57.09 90 ASP A O 1
ATOM 761 N N . LEU A 1 91 ? -2.883 24.656 -27.279 1.00 55.53 91 LEU A N 1
ATOM 762 C CA . LEU A 1 91 ? -3.646 25.209 -26.140 1.00 55.53 91 LEU A CA 1
ATOM 763 C C . LEU A 1 91 ? -3.520 26.741 -26.043 1.00 55.53 91 LEU A C 1
ATOM 765 O O . LEU A 1 91 ? -4.465 27.408 -25.629 1.00 55.53 91 LEU A O 1
ATOM 769 N N . ASN A 1 92 ? -2.383 27.300 -26.470 1.00 56.44 92 ASN A N 1
ATOM 770 C CA . ASN A 1 92 ? -2.150 28.746 -26.468 1.00 56.44 92 ASN A CA 1
ATOM 771 C C . ASN A 1 92 ? -2.898 29.491 -27.592 1.00 56.44 92 ASN A C 1
ATOM 773 O O .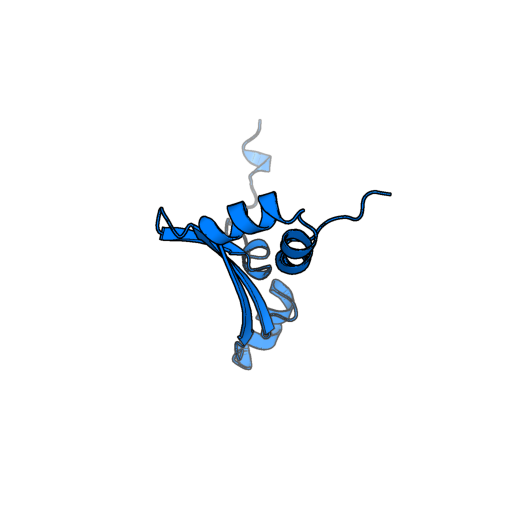 ASN A 1 92 ? -2.996 30.707 -27.511 1.00 56.44 92 ASN A O 1
ATOM 777 N N . GLN A 1 93 ? -3.427 28.800 -28.613 1.00 56.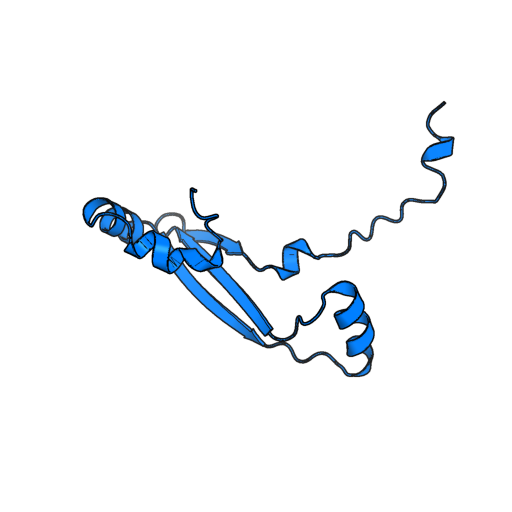50 93 GLN A N 1
ATOM 778 C CA . GLN A 1 93 ? -4.223 29.426 -29.684 1.00 56.50 93 GLN A CA 1
ATOM 779 C C . GLN A 1 93 ? -5.728 29.481 -29.367 1.00 56.50 93 GLN A C 1
ATOM 781 O O . GLN A 1 93 ? -6.478 30.145 -30.071 1.00 56.50 93 GLN A O 1
ATOM 786 N N . ILE A 1 94 ? -6.187 28.767 -28.332 1.00 56.69 94 ILE A N 1
ATOM 787 C CA . ILE A 1 94 ? -7.618 28.638 -27.995 1.00 56.69 94 ILE A CA 1
ATOM 788 C C . ILE A 1 94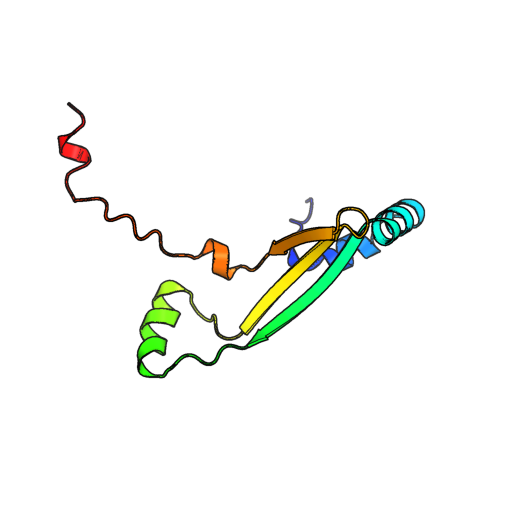 ? -8.063 29.682 -26.953 1.00 56.69 94 ILE A C 1
ATOM 790 O O . ILE A 1 94 ? -9.258 29.896 -26.768 1.00 56.69 94 ILE A O 1
ATOM 794 N N . ILE A 1 95 ? -7.123 30.348 -26.280 1.00 48.75 95 ILE A N 1
ATOM 795 C CA . ILE A 1 95 ? -7.413 31.404 -25.304 1.00 48.75 95 ILE A CA 1
ATOM 796 C C . ILE A 1 95 ? -7.090 32.762 -25.947 1.00 48.75 95 ILE A C 1
ATOM 798 O O . ILE A 1 95 ? -6.009 33.307 -25.733 1.00 48.75 95 ILE A O 1
ATOM 802 N N . GLU A 1 96 ? -8.033 33.276 -26.740 1.00 44.66 96 GLU A N 1
ATOM 803 C CA . GLU A 1 96 ? -8.252 34.719 -26.956 1.00 44.66 96 GLU A CA 1
ATOM 804 C C . GLU A 1 96 ? -9.507 35.162 -26.194 1.00 44.66 96 GLU A C 1
ATOM 806 O O . GLU A 1 96 ? -10.520 34.422 -26.235 1.00 44.66 96 GLU A O 1
#

Foldseek 3Di:
DPPDDDPVCVVVVLVPDDPVVNVVCVVFKDKDKDWAADDDPPVCVVVCCVQQNPDRIWIKMKMAGPPVRDIDIDTPSVVSDDPPPPPPPCPVVVPD

Secondary structure (DSSP, 8-state):
------GGGHHHHHHTS-HHHHHHHHHHEEEEEEEEE----GGGHHHHHHHHSS-SEEEEEEEEETTT--EEEEEGGGGG--------TTGGGS--

Sequence (96 aa):
MKSLKRIFDFPELVNELPEKERNLFTRIYNFYIMTGKLQIPNTLKNWAKEKFGNCEEQKIIRIINKITFESTLFNELRAKRPIDAKVSEDLNQIIE

Radius of gyration: 19.9 Å; chains: 1; bounding box: 32×43×53 Å